Protein AF-A0A965UUA3-F1 (afdb_monomer_lite)

Radius of gyration: 15.5 Å; chains: 1; bounding box: 40×26×41 Å

Secondary structure (DSSP, 8-state):
-PEEEEEEEEE-HHHHHHHHHHHHH--SSEEEEEEEEEE-HHHHHHHHHHHHHH--EEEEEEEEEEGGGHHHHHTSSSEE--TT-EEE---------SSHHHHHHHHHHHHHH----

Foldseek 3Di:
DAAEAEDAEEQDPVSLVVRLVVLVPGDAAYEYEYDYQYYDLVSLQVLLVSLLVVLRYAYEYPAEQEESSVRNQVSGNHHYYDPNHYYYYDQDDDDDDDDPVRVVVRVVVSVVRGDPD

pLDDT: mean 96.05, std 5.29, range [62.31, 98.81]

Structure (mmCIF, N/CA/C/O backbone):
data_AF-A0A965UUA3-F1
#
_entry.id   AF-A0A965UUA3-F1
#
loop_
_atom_site.group_PDB
_atom_site.id
_atom_site.type_symbol
_atom_site.label_atom_id
_atom_site.label_alt_id
_atom_site.label_comp_id
_atom_site.label_asym_id
_atom_site.label_entity_id
_atom_site.label_seq_id
_atom_site.pdbx_PDB_ins_code
_atom_site.Cartn_x
_atom_site.Cartn_y
_atom_site.Cartn_z
_atom_site.occupancy
_atom_site.B_iso_or_equiv
_atom_site.auth_seq_id
_atom_site.auth_comp_id
_atom_site.auth_asym_id
_atom_site.auth_atom_id
_atom_site.pdbx_PDB_model_num
ATOM 1 N N . MET A 1 1 ? -12.766 3.493 21.734 1.00 62.31 1 MET A N 1
ATOM 2 C CA . MET A 1 1 ? -12.454 4.419 20.625 1.00 62.31 1 MET A CA 1
ATOM 3 C C . MET A 1 1 ? -11.595 3.650 19.642 1.00 62.31 1 MET A C 1
ATOM 5 O O . MET A 1 1 ? -10.724 2.927 20.108 1.00 62.31 1 MET A O 1
ATOM 9 N N . SER A 1 2 ? -11.873 3.729 18.342 1.00 78.62 2 SER A N 1
ATOM 10 C CA . SER A 1 2 ? -11.036 3.086 17.323 1.00 78.62 2 SER A CA 1
ATOM 11 C C . SER A 1 2 ? -9.707 3.829 17.185 1.00 78.62 2 SER A C 1
ATOM 13 O O . SER A 1 2 ? -9.698 5.061 17.191 1.00 78.62 2 SER A O 1
ATOM 15 N N . THR A 1 3 ? -8.598 3.099 17.067 1.00 95.19 3 THR A N 1
ATOM 16 C CA . THR A 1 3 ? -7.283 3.696 16.784 1.00 95.19 3 THR A CA 1
ATOM 17 C C . THR A 1 3 ? -7.194 4.021 15.296 1.00 95.19 3 THR A C 1
ATOM 19 O O . THR A 1 3 ? -7.519 3.170 14.472 1.00 95.19 3 THR A O 1
ATOM 22 N N . GLU A 1 4 ? -6.742 5.219 14.932 1.00 97.44 4 GLU A N 1
ATOM 23 C CA . GLU A 1 4 ? -6.512 5.581 13.530 1.00 97.44 4 GLU A CA 1
ATOM 24 C C . GLU A 1 4 ? -5.017 5.517 13.193 1.00 97.44 4 GLU A C 1
ATOM 26 O O . GLU A 1 4 ? -4.191 6.108 13.887 1.00 97.44 4 GLU A O 1
ATOM 31 N N . LEU A 1 5 ? -4.675 4.790 12.129 1.00 98.25 5 LEU A N 1
ATOM 32 C CA . LEU A 1 5 ? -3.329 4.683 11.564 1.00 98.25 5 LEU A CA 1
ATOM 33 C C . LEU A 1 5 ? -3.357 5.105 10.093 1.00 98.25 5 LEU A C 1
ATOM 35 O O . LEU A 1 5 ? -4.416 5.126 9.467 1.00 98.25 5 LEU A O 1
ATOM 39 N N . SER A 1 6 ? -2.196 5.405 9.507 1.00 98.00 6 SER A N 1
ATOM 40 C CA . SER A 1 6 ? -2.133 5.781 8.092 1.00 98.00 6 SER A CA 1
ATOM 41 C C . SER A 1 6 ? -0.977 5.140 7.335 1.00 98.00 6 SER A C 1
ATOM 43 O O . SER A 1 6 ? 0.096 4.916 7.893 1.00 98.00 6 SER A O 1
ATOM 45 N N . ILE A 1 7 ? -1.215 4.870 6.052 1.00 98.44 7 ILE A N 1
ATOM 46 C CA . ILE A 1 7 ? -0.207 4.504 5.056 1.00 98.44 7 ILE A CA 1
ATOM 47 C C . ILE A 1 7 ? -0.195 5.639 4.032 1.00 98.44 7 ILE A C 1
ATOM 49 O O . ILE A 1 7 ? -1.151 5.796 3.270 1.00 98.44 7 ILE A O 1
ATOM 53 N N . LYS A 1 8 ? 0.865 6.451 4.043 1.00 97.31 8 LYS A N 1
ATOM 54 C CA . LYS A 1 8 ? 1.004 7.624 3.172 1.00 97.31 8 LYS A CA 1
ATOM 55 C C . LYS A 1 8 ? 2.296 7.579 2.370 1.00 97.31 8 LYS A C 1
ATOM 57 O O . LYS A 1 8 ? 3.325 7.147 2.886 1.00 97.31 8 LYS A O 1
ATOM 62 N N . GLY A 1 9 ? 2.246 8.077 1.137 1.00 96.81 9 GLY A N 1
ATOM 63 C CA . GLY A 1 9 ? 3.413 8.133 0.255 1.00 96.81 9 GLY A CA 1
ATOM 64 C C . GLY A 1 9 ? 3.877 6.746 -0.194 1.00 96.81 9 GLY A C 1
ATOM 65 O O . GLY A 1 9 ? 3.059 5.843 -0.363 1.00 96.81 9 GLY A O 1
ATOM 66 N N . LEU A 1 10 ? 5.181 6.577 -0.421 1.00 98.12 10 LEU A N 1
ATOM 67 C CA . LEU A 1 10 ? 5.739 5.317 -0.914 1.00 98.12 10 LEU A CA 1
ATOM 68 C C . LEU A 1 10 ? 5.805 4.238 0.177 1.00 98.12 10 LEU A C 1
ATOM 70 O O . LEU A 1 10 ? 6.271 4.464 1.297 1.00 98.12 10 LEU A O 1
ATOM 74 N N . ILE A 1 11 ? 5.416 3.024 -0.197 1.00 98.50 11 ILE A N 1
ATOM 75 C CA . ILE A 1 11 ? 5.647 1.803 0.566 1.00 98.50 11 ILE A CA 1
ATOM 76 C C . ILE A 1 11 ? 7.098 1.368 0.331 1.00 98.50 11 ILE A C 1
ATOM 78 O O . ILE A 1 11 ? 7.475 0.926 -0.754 1.00 98.50 11 ILE A O 1
ATOM 82 N N . THR A 1 12 ? 7.913 1.499 1.370 1.00 98.44 12 THR A N 1
ATOM 83 C CA . THR A 1 12 ? 9.312 1.067 1.432 1.00 98.44 12 THR A CA 1
ATOM 84 C C . THR A 1 12 ? 9.493 0.161 2.646 1.00 98.44 12 THR A C 1
ATOM 86 O O . THR A 1 12 ? 8.585 0.028 3.468 1.00 98.44 12 THR A O 1
ATOM 89 N N . ALA A 1 13 ? 10.665 -0.463 2.798 1.00 98.38 13 ALA A N 1
ATOM 90 C CA . ALA A 1 13 ? 10.947 -1.271 3.987 1.00 98.38 13 ALA A CA 1
ATOM 91 C C . ALA A 1 13 ? 10.778 -0.457 5.284 1.00 98.38 13 ALA A C 1
ATOM 93 O O . ALA A 1 13 ? 10.159 -0.933 6.232 1.00 98.38 13 ALA A O 1
ATOM 94 N N . GLN A 1 14 ? 11.245 0.795 5.280 1.00 98.38 14 GLN A N 1
ATOM 95 C CA . GLN A 1 14 ? 11.172 1.693 6.429 1.00 98.38 14 GLN A CA 1
ATOM 96 C C . GLN A 1 14 ? 9.731 2.094 6.768 1.00 98.38 14 GLN A C 1
ATOM 98 O O . GLN A 1 14 ? 9.326 2.013 7.927 1.00 98.38 14 GLN A O 1
ATOM 103 N N . THR A 1 15 ? 8.939 2.524 5.777 1.00 98.44 15 THR A N 1
ATOM 104 C CA . THR A 1 15 ? 7.554 2.955 6.037 1.00 98.44 15 THR A CA 1
ATOM 105 C C . THR A 1 15 ? 6.671 1.774 6.426 1.00 98.44 15 THR A C 1
ATOM 107 O O . THR A 1 15 ? 5.821 1.908 7.307 1.00 98.44 15 THR A O 1
ATOM 110 N N . ALA A 1 16 ? 6.922 0.595 5.847 1.00 98.62 16 ALA A N 1
ATOM 111 C CA . ALA A 1 16 ? 6.235 -0.628 6.230 1.00 98.62 16 ALA A CA 1
ATOM 112 C C . ALA A 1 16 ? 6.562 -1.043 7.670 1.00 98.62 16 ALA A C 1
ATOM 114 O O . ALA A 1 16 ? 5.651 -1.347 8.434 1.00 98.62 16 ALA A O 1
ATOM 115 N N . GLU A 1 17 ? 7.833 -1.017 8.073 1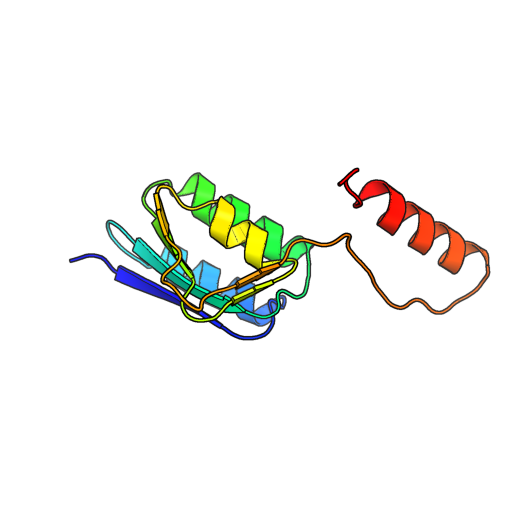.00 98.56 17 GLU A N 1
ATOM 116 C CA . GLU A 1 17 ? 8.242 -1.347 9.441 1.00 98.56 17 GLU A CA 1
ATOM 117 C C . GLU A 1 17 ? 7.623 -0.397 10.476 1.00 98.56 17 GLU A C 1
ATOM 119 O O . GLU A 1 17 ? 7.049 -0.853 11.466 1.00 98.56 17 GLU A O 1
ATOM 124 N N . ALA A 1 18 ? 7.637 0.912 10.207 1.00 98.56 18 ALA A N 1
ATOM 125 C CA . ALA A 1 18 ? 7.020 1.908 11.082 1.00 98.56 18 ALA A CA 1
ATOM 126 C C . ALA A 1 18 ? 5.500 1.698 11.234 1.00 98.56 18 ALA A C 1
ATOM 128 O O . ALA A 1 18 ? 4.954 1.775 12.343 1.00 98.56 18 ALA A O 1
ATOM 129 N N . PHE A 1 19 ? 4.808 1.386 10.132 1.00 98.62 19 PHE A N 1
ATOM 130 C CA . PHE A 1 19 ? 3.384 1.066 10.175 1.00 98.62 19 PHE A CA 1
ATOM 131 C C . PHE A 1 19 ? 3.119 -0.227 10.954 1.00 98.62 19 PHE A C 1
ATOM 133 O O . PHE A 1 19 ? 2.219 -0.254 11.789 1.00 98.62 19 PHE A O 1
ATOM 140 N N . LEU A 1 20 ? 3.903 -1.285 10.730 1.00 98.69 20 LEU A N 1
ATOM 141 C CA . LEU A 1 20 ? 3.744 -2.566 11.425 1.00 98.69 20 LEU A CA 1
ATOM 142 C C . LEU A 1 20 ? 3.961 -2.430 12.934 1.00 98.69 20 LEU A C 1
ATOM 144 O O . LEU A 1 20 ? 3.191 -2.999 13.707 1.00 98.69 20 LEU A O 1
ATOM 148 N N . ALA A 1 21 ? 4.949 -1.641 13.363 1.00 98.50 21 ALA A N 1
ATOM 149 C CA . ALA A 1 21 ? 5.149 -1.333 14.776 1.00 98.50 21 ALA A CA 1
ATOM 150 C C . ALA A 1 21 ? 3.913 -0.632 15.367 1.00 98.50 21 ALA A C 1
ATOM 152 O O . ALA A 1 21 ? 3.385 -1.060 16.395 1.00 98.50 21 ALA A O 1
ATOM 153 N N . SER A 1 22 ? 3.376 0.370 14.664 1.00 98.38 22 SER A N 1
ATOM 154 C CA . SER A 1 22 ? 2.158 1.080 15.080 1.00 98.38 22 SER A CA 1
ATOM 155 C C . SER A 1 22 ? 0.939 0.151 15.132 1.00 98.38 22 SER A C 1
ATOM 157 O O . SER A 1 22 ? 0.174 0.176 16.097 1.00 98.38 22 SER A O 1
ATOM 159 N N . LEU A 1 23 ? 0.790 -0.726 14.136 1.00 98.19 23 LEU A N 1
ATOM 160 C CA . LEU A 1 23 ? -0.267 -1.730 14.085 1.00 98.19 23 LEU A CA 1
ATOM 161 C C . LEU A 1 23 ? -0.129 -2.742 15.222 1.00 98.19 23 LEU A C 1
ATOM 163 O O . LEU A 1 23 ? -1.139 -3.126 15.786 1.00 98.19 23 LEU A O 1
ATOM 167 N N . SER A 1 24 ? 1.074 -3.164 15.610 1.00 97.69 24 SER A N 1
ATOM 168 C CA . SER A 1 24 ? 1.238 -4.075 16.754 1.00 97.69 24 SER A CA 1
ATOM 169 C C . SER A 1 24 ? 0.907 -3.420 18.100 1.00 97.69 24 SER A C 1
ATOM 171 O O . SER A 1 24 ? 0.417 -4.089 19.006 1.00 97.69 24 SER A O 1
ATOM 173 N N . ALA A 1 25 ? 1.137 -2.109 18.227 1.00 97.50 25 ALA A N 1
ATOM 174 C CA . ALA A 1 25 ? 0.902 -1.364 19.460 1.00 97.50 25 ALA A CA 1
ATOM 175 C C . ALA A 1 25 ? -0.565 -0.928 19.634 1.00 97.50 25 ALA A C 1
ATOM 177 O O . ALA A 1 25 ? -1.009 -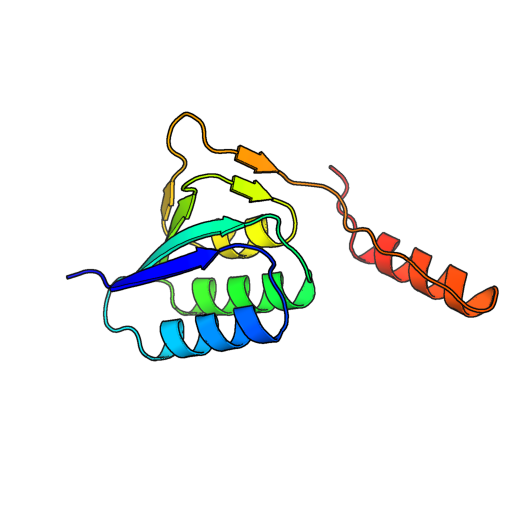0.668 20.756 1.00 97.50 25 ALA A O 1
ATOM 178 N N . ALA A 1 26 ? -1.322 -0.829 18.537 1.00 97.00 26 ALA A N 1
ATOM 179 C CA . ALA A 1 26 ? -2.705 -0.369 18.562 1.00 97.00 26 ALA A CA 1
ATOM 180 C C . ALA A 1 26 ? -3.626 -1.354 19.299 1.00 97.00 26 ALA A C 1
ATOM 182 O O . ALA A 1 26 ? -3.576 -2.565 19.074 1.00 97.00 26 ALA A O 1
ATOM 183 N N . LYS A 1 27 ? -4.528 -0.832 20.134 1.00 94.25 27 LYS A N 1
ATOM 184 C CA . LYS A 1 27 ? -5.492 -1.621 20.918 1.00 94.25 27 LYS A CA 1
ATOM 185 C C . LYS A 1 27 ? -6.912 -1.431 20.380 1.00 94.25 27 LYS A C 1
ATOM 187 O O . LYS A 1 27 ? -7.289 -0.310 20.047 1.00 94.25 27 LYS A O 1
ATOM 192 N N . GLY A 1 28 ? -7.695 -2.513 20.372 1.00 95.25 28 GLY A N 1
ATOM 193 C CA . GLY A 1 28 ? -9.068 -2.533 19.848 1.00 95.25 28 GLY A CA 1
ATOM 194 C C . GLY A 1 28 ? -9.144 -2.303 18.336 1.00 95.25 28 GLY A C 1
ATOM 195 O O . GLY A 1 28 ? -8.119 -2.344 17.662 1.00 95.25 28 GLY A O 1
ATOM 196 N N . ASP A 1 29 ? -10.348 -2.036 17.825 1.00 97.12 29 ASP A N 1
ATOM 197 C CA . ASP A 1 29 ? -10.589 -1.798 16.397 1.00 97.12 29 ASP A CA 1
ATOM 198 C C . ASP A 1 29 ? -9.687 -0.688 15.831 1.00 97.12 29 ASP A C 1
ATOM 200 O O . ASP A 1 29 ? -9.504 0.377 16.440 1.00 97.12 29 ASP A O 1
ATOM 204 N N . VAL A 1 30 ? -9.159 -0.930 14.630 1.00 98.44 30 VAL A N 1
ATOM 205 C CA . VAL A 1 30 ? -8.263 -0.006 13.926 1.00 98.44 30 VAL A CA 1
ATOM 206 C C . VAL A 1 30 ? -8.905 0.461 12.629 1.00 98.44 30 VAL A C 1
ATOM 208 O O . VAL A 1 30 ? -9.473 -0.331 11.883 1.00 98.44 30 VAL A O 1
ATOM 211 N N . VAL A 1 31 ? -8.754 1.747 12.327 1.00 98.62 31 VAL A N 1
ATOM 212 C CA . VAL A 1 31 ? -9.024 2.306 11.003 1.00 98.62 31 VAL A CA 1
ATOM 213 C C . VAL A 1 31 ? -7.695 2.691 10.363 1.00 98.62 31 VAL A C 1
ATOM 215 O O . VAL A 1 31 ? -6.938 3.479 10.923 1.00 98.62 31 VAL A O 1
ATOM 218 N N . VAL A 1 32 ? -7.395 2.132 9.193 1.00 98.62 32 VAL A N 1
ATOM 219 C CA . VAL A 1 32 ? -6.202 2.462 8.405 1.00 98.62 32 VAL A CA 1
ATOM 220 C C . VAL A 1 32 ? -6.602 3.348 7.236 1.00 98.62 32 VAL A C 1
ATOM 222 O O . VAL A 1 32 ? -7.330 2.918 6.340 1.00 98.62 32 VAL A O 1
ATOM 225 N N . ARG A 1 33 ? -6.092 4.577 7.226 1.00 98.50 33 ARG A N 1
ATOM 226 C CA . ARG A 1 33 ? -6.283 5.532 6.132 1.00 98.50 33 ARG A CA 1
ATOM 227 C C . ARG A 1 33 ? -5.152 5.434 5.114 1.00 98.50 33 ARG A C 1
ATOM 229 O O . ARG A 1 33 ? -3.980 5.457 5.493 1.00 98.50 33 ARG A O 1
ATOM 236 N N . ILE A 1 34 ? -5.484 5.319 3.834 1.00 98.75 34 ILE A N 1
ATOM 237 C CA . ILE A 1 34 ? -4.526 5.052 2.757 1.00 98.75 34 ILE A CA 1
ATOM 238 C C . ILE A 1 34 ? -4.536 6.202 1.753 1.00 98.75 34 ILE A C 1
ATOM 240 O O . ILE A 1 34 ? -5.570 6.526 1.168 1.00 98.75 34 ILE A O 1
ATOM 244 N N . ASP A 1 35 ? -3.362 6.790 1.544 1.00 98.31 35 ASP A N 1
ATOM 245 C CA . ASP A 1 35 ? -3.086 7.735 0.464 1.00 98.31 35 ASP A CA 1
ATOM 246 C C . ASP A 1 35 ? -1.664 7.505 -0.065 1.00 98.31 35 ASP A C 1
ATOM 248 O O . ASP A 1 35 ? -0.683 8.096 0.396 1.00 98.31 35 ASP A O 1
ATOM 252 N N . SER A 1 36 ? -1.532 6.529 -0.959 1.00 98.56 36 SER A N 1
ATOM 253 C CA . SER A 1 36 ? -0.251 5.950 -1.348 1.00 98.56 36 SER A CA 1
ATOM 254 C C . SER A 1 36 ? -0.197 5.590 -2.830 1.00 98.56 36 SER A C 1
ATOM 256 O O . SER A 1 36 ? -1.124 5.004 -3.395 1.00 98.56 36 SER A O 1
ATOM 258 N N . ASP A 1 37 ? 0.955 5.892 -3.428 1.00 97.50 37 ASP A N 1
ATOM 259 C CA . ASP A 1 37 ? 1.355 5.486 -4.780 1.00 97.50 37 ASP A CA 1
ATOM 260 C C . ASP A 1 37 ? 1.742 4.005 -4.900 1.00 97.50 37 ASP A C 1
ATOM 262 O O . ASP A 1 37 ? 2.075 3.527 -5.984 1.00 97.50 37 ASP A O 1
ATOM 266 N N . GLY A 1 38 ? 1.731 3.271 -3.788 1.00 97.69 38 GLY A N 1
ATOM 267 C CA . GLY A 1 38 ? 2.316 1.943 -3.709 1.00 97.69 38 GLY A CA 1
ATOM 268 C C . GLY A 1 38 ? 3.818 2.021 -3.500 1.00 97.69 38 GLY A C 1
ATOM 269 O O . GLY A 1 38 ? 4.290 2.852 -2.730 1.00 97.69 38 GLY A O 1
ATOM 270 N N . GLY A 1 39 ? 4.572 1.118 -4.122 1.00 97.12 39 GLY A N 1
ATOM 271 C CA . GLY A 1 39 ? 6.004 0.964 -3.884 1.00 97.12 39 GLY A CA 1
ATOM 272 C C . GLY A 1 39 ? 6.413 -0.501 -3.934 1.00 97.12 39 GLY A C 1
ATOM 273 O O . GLY A 1 39 ? 5.994 -1.235 -4.826 1.00 97.12 39 GLY A O 1
ATOM 274 N N . ASP A 1 40 ? 7.221 -0.929 -2.969 1.00 96.81 40 ASP A N 1
ATOM 275 C CA . ASP A 1 40 ? 7.737 -2.293 -2.920 1.00 96.81 40 ASP A CA 1
ATOM 276 C C . ASP A 1 40 ? 6.611 -3.319 -2.696 1.00 96.81 40 ASP A C 1
ATOM 278 O O . ASP A 1 40 ? 5.892 -3.295 -1.690 1.00 96.81 40 ASP A O 1
ATOM 282 N N . MET A 1 41 ? 6.468 -4.241 -3.650 1.00 94.44 41 MET A N 1
ATOM 283 C CA . MET A 1 41 ? 5.423 -5.266 -3.649 1.00 94.44 41 MET A CA 1
ATOM 284 C C . MET A 1 41 ? 5.521 -6.200 -2.436 1.00 94.44 41 MET A C 1
ATOM 286 O O . MET A 1 41 ? 4.499 -6.557 -1.847 1.00 94.44 41 MET A O 1
ATOM 290 N N . ILE A 1 42 ? 6.736 -6.584 -2.035 1.00 95.19 42 ILE A N 1
ATOM 291 C CA . ILE A 1 42 ? 6.956 -7.493 -0.905 1.00 95.19 42 ILE A CA 1
ATOM 292 C C . ILE A 1 42 ? 6.544 -6.810 0.396 1.00 95.19 42 ILE A C 1
ATOM 294 O O . ILE A 1 42 ? 5.859 -7.414 1.223 1.00 95.19 42 ILE A O 1
ATOM 298 N N . GLN A 1 43 ? 6.887 -5.533 0.564 1.00 98.38 43 GLN A N 1
ATOM 299 C CA . GLN A 1 43 ? 6.414 -4.741 1.694 1.00 98.38 43 GLN A CA 1
ATOM 300 C C . GLN A 1 43 ? 4.889 -4.600 1.678 1.00 98.38 43 GLN A C 1
ATOM 302 O O . GLN A 1 43 ? 4.259 -4.797 2.715 1.00 98.38 43 GLN A O 1
ATOM 307 N N . GLY A 1 44 ? 4.277 -4.367 0.512 1.00 98.06 44 GLY A N 1
ATOM 308 C CA . GLY A 1 44 ? 2.819 -4.370 0.356 1.00 98.06 44 GLY A CA 1
ATOM 309 C C . GLY A 1 44 ? 2.168 -5.665 0.862 1.00 98.06 44 GLY A C 1
ATOM 310 O O . GLY A 1 44 ? 1.210 -5.608 1.636 1.00 98.06 44 GLY A O 1
ATOM 311 N N . PHE A 1 45 ? 2.730 -6.832 0.526 1.00 97.81 45 PHE A N 1
ATOM 312 C CA . PHE A 1 45 ? 2.261 -8.124 1.045 1.00 97.81 45 PHE A CA 1
ATOM 313 C C . PHE A 1 45 ? 2.508 -8.307 2.547 1.00 97.81 45 PHE A C 1
ATOM 315 O O . PHE A 1 45 ? 1.668 -8.887 3.236 1.00 97.81 45 PHE A O 1
ATOM 322 N N . ARG A 1 46 ? 3.621 -7.798 3.093 1.00 98.56 46 ARG A N 1
ATOM 323 C CA . ARG A 1 46 ? 3.850 -7.801 4.551 1.00 98.56 46 ARG A CA 1
ATOM 324 C C . ARG A 1 46 ? 2.756 -7.022 5.277 1.00 98.56 46 ARG A C 1
ATOM 326 O O . ARG A 1 46 ? 2.220 -7.515 6.269 1.00 98.56 46 ARG A O 1
ATOM 333 N N . LEU A 1 47 ? 2.394 -5.846 4.760 1.00 98.81 47 LEU A N 1
ATOM 334 C CA . LEU A 1 47 ? 1.300 -5.043 5.305 1.00 98.81 47 LEU A CA 1
ATOM 335 C C . LEU A 1 47 ? -0.047 -5.759 5.165 1.00 98.81 47 LEU A C 1
ATOM 337 O O . LEU A 1 47 ? -0.785 -5.844 6.145 1.00 98.81 47 LEU A O 1
ATOM 341 N N . PHE A 1 48 ? -0.335 -6.328 3.988 1.00 98.75 48 PHE A N 1
ATOM 342 C CA . PHE A 1 48 ? -1.538 -7.133 3.748 1.00 98.75 48 PHE A CA 1
ATOM 343 C C . PHE A 1 48 ? -1.683 -8.237 4.796 1.00 98.75 48 PHE A C 1
ATOM 345 O O . PHE A 1 48 ? -2.711 -8.326 5.464 1.00 98.75 48 PHE A O 1
ATOM 352 N N . ASN A 1 49 ? -0.646 -9.057 4.972 1.00 98.75 49 ASN A N 1
ATOM 353 C CA . ASN A 1 49 ? -0.698 -10.216 5.857 1.00 98.75 49 ASN A CA 1
ATOM 354 C C . ASN A 1 49 ? -0.891 -9.803 7.318 1.00 98.75 49 ASN A C 1
ATOM 356 O O . ASN A 1 49 ? -1.689 -10.420 8.018 1.00 98.75 49 ASN A O 1
ATOM 360 N N . ALA A 1 50 ? -0.221 -8.740 7.768 1.00 98.69 50 ALA A N 1
ATOM 361 C CA . ALA A 1 50 ? -0.367 -8.245 9.134 1.00 98.69 50 ALA A CA 1
ATOM 362 C C . ALA A 1 50 ? -1.775 -7.691 9.407 1.00 98.69 50 ALA A C 1
ATOM 364 O O . ALA A 1 50 ? -2.388 -8.036 10.416 1.00 98.69 50 ALA A O 1
ATOM 365 N N . ILE A 1 51 ? -2.312 -6.879 8.489 1.00 98.69 51 ILE A N 1
ATOM 366 C CA . ILE A 1 51 ? -3.678 -6.342 8.579 1.00 98.69 51 ILE A CA 1
ATOM 367 C C . ILE A 1 51 ? -4.696 -7.488 8.582 1.00 98.69 51 ILE A C 1
ATOM 369 O O . ILE A 1 51 ? -5.586 -7.538 9.433 1.00 98.69 51 ILE A O 1
ATOM 373 N N . ARG A 1 52 ? -4.532 -8.445 7.662 1.00 98.38 52 ARG A N 1
ATOM 374 C CA . ARG A 1 52 ? -5.427 -9.595 7.511 1.00 98.38 52 ARG A CA 1
ATOM 375 C C . ARG A 1 52 ? -5.412 -10.505 8.737 1.00 98.38 52 ARG A C 1
ATOM 377 O O . ARG A 1 52 ? -6.474 -10.964 9.143 1.00 98.38 52 ARG A O 1
ATOM 384 N N . ALA A 1 53 ? -4.237 -10.755 9.316 1.00 98.19 53 ALA A N 1
ATOM 385 C CA . ALA A 1 53 ? -4.077 -11.590 10.504 1.00 98.19 53 ALA A CA 1
ATOM 386 C C . ALA A 1 53 ? -4.701 -10.959 11.755 1.00 98.19 53 ALA A C 1
ATOM 388 O O . ALA A 1 53 ? -5.213 -11.679 12.608 1.00 98.19 53 ALA A O 1
ATOM 389 N N . ARG A 1 54 ? -4.680 -9.625 11.860 1.00 96.88 54 ARG A N 1
ATOM 390 C CA . ARG A 1 54 ? -5.281 -8.906 12.987 1.00 96.88 54 ARG A CA 1
ATOM 391 C C . ARG A 1 54 ? -6.816 -8.980 12.970 1.00 96.88 54 ARG A C 1
ATOM 393 O O . ARG A 1 54 ? -7.433 -9.189 14.007 1.00 96.88 54 ARG A O 1
ATOM 400 N N . GLY A 1 55 ? -7.430 -8.862 11.788 1.00 95.75 55 GLY A N 1
ATOM 401 C CA . GLY A 1 55 ? -8.856 -9.150 11.556 1.00 95.75 55 GLY A CA 1
ATOM 402 C C . GLY A 1 55 ? -9.865 -8.080 12.012 1.00 95.75 55 GLY A C 1
ATOM 403 O O . GLY A 1 55 ? -11.029 -8.138 11.615 1.00 95.75 55 GLY A O 1
ATOM 404 N N . ASP A 1 56 ? -9.438 -7.079 12.779 1.00 96.62 56 ASP A N 1
ATOM 405 C CA . ASP A 1 56 ? -10.240 -5.971 13.330 1.00 96.62 56 ASP A CA 1
ATOM 406 C C . ASP A 1 56 ? -9.902 -4.606 12.689 1.00 96.62 56 ASP A C 1
ATOM 408 O O . ASP A 1 56 ? -10.158 -3.546 13.263 1.00 96.62 56 ASP A O 1
ATOM 412 N N . VAL A 1 57 ? -9.312 -4.635 11.490 1.00 98.62 57 VAL A N 1
ATOM 413 C CA . VAL A 1 57 ? -8.843 -3.444 10.776 1.00 98.62 57 VAL A CA 1
ATOM 414 C C . VAL A 1 57 ? -9.799 -3.087 9.647 1.00 98.62 57 VAL A C 1
ATOM 416 O O . VAL A 1 57 ? -9.948 -3.855 8.698 1.00 98.62 57 VAL A O 1
ATOM 419 N N . ASP A 1 58 ? -10.389 -1.900 9.694 1.00 98.69 58 ASP A N 1
ATOM 420 C CA . ASP A 1 58 ? -11.110 -1.317 8.566 1.00 98.69 58 ASP A CA 1
ATOM 421 C C . ASP A 1 58 ? -10.171 -0.387 7.782 1.00 98.69 58 ASP A C 1
ATOM 423 O O . ASP A 1 58 ? -9.337 0.305 8.358 1.00 98.69 58 ASP A O 1
ATOM 427 N N . THR A 1 59 ? -10.273 -0.378 6.456 1.00 98.81 59 THR A N 1
ATOM 428 C CA . THR A 1 59 ? -9.399 0.424 5.583 1.00 98.81 59 THR A CA 1
ATOM 429 C C . THR A 1 59 ? -10.212 1.433 4.788 1.00 98.81 59 THR A C 1
ATOM 431 O O . THR A 1 59 ? -11.311 1.137 4.310 1.00 98.81 59 THR A O 1
ATOM 434 N N . VAL A 1 60 ? -9.662 2.634 4.647 1.00 98.69 60 VAL A N 1
ATOM 435 C CA . VAL A 1 60 ? -10.300 3.758 3.960 1.00 98.69 60 VAL A CA 1
ATOM 436 C C . VAL A 1 60 ? -9.285 4.387 3.021 1.00 98.69 60 VAL A C 1
ATOM 438 O O . VAL A 1 60 ? -8.176 4.696 3.448 1.00 98.69 60 VAL A O 1
ATOM 441 N N . ILE A 1 61 ? -9.646 4.590 1.757 1.00 98.62 61 ILE A N 1
ATOM 442 C CA . ILE A 1 61 ? -8.815 5.379 0.838 1.00 98.62 61 ILE A CA 1
ATOM 443 C C . ILE A 1 61 ? -9.170 6.855 1.016 1.00 98.62 61 ILE A C 1
ATOM 445 O O . ILE A 1 61 ? -10.328 7.219 0.862 1.00 98.62 61 ILE A O 1
ATOM 449 N N . ASP A 1 62 ? -8.192 7.706 1.314 1.00 96.50 62 ASP A N 1
ATOM 450 C CA . ASP A 1 62 ? -8.409 9.157 1.415 1.00 96.50 62 ASP A CA 1
ATOM 451 C C . ASP A 1 62 ? -8.202 9.864 0.077 1.00 96.50 62 ASP A C 1
ATOM 453 O O . ASP A 1 62 ? -9.021 10.689 -0.323 1.00 96.50 62 ASP A O 1
ATOM 457 N N . GLY A 1 63 ? -7.121 9.517 -0.622 1.00 96.62 63 GLY A N 1
ATOM 458 C CA . GLY A 1 63 ? -6.783 10.043 -1.943 1.00 96.62 63 GLY A CA 1
ATOM 459 C C . GLY A 1 63 ? -6.662 8.909 -2.947 1.00 96.62 63 GLY A C 1
ATOM 460 O O . GLY A 1 63 ? -7.526 8.726 -3.807 1.00 96.62 63 GLY A O 1
ATOM 461 N N . ARG A 1 64 ? -5.617 8.091 -2.816 1.00 97.69 64 ARG A N 1
ATOM 462 C CA . ARG A 1 64 ? -5.441 6.902 -3.661 1.00 97.69 64 ARG A CA 1
ATOM 463 C C . ARG A 1 64 ? -4.845 5.703 -2.938 1.00 97.69 64 ARG A C 1
ATOM 465 O O . ARG A 1 64 ? -4.038 5.845 -2.030 1.00 97.69 64 ARG A O 1
ATOM 472 N N . ALA A 1 65 ? -5.185 4.512 -3.411 1.00 98.50 65 ALA A N 1
ATOM 473 C CA . ALA A 1 65 ? -4.376 3.318 -3.214 1.00 98.50 65 ALA A CA 1
ATOM 474 C C . ALA A 1 65 ? -3.958 2.816 -4.596 1.00 98.50 65 ALA A C 1
ATOM 476 O O . ALA A 1 65 ? -4.766 2.246 -5.332 1.00 98.50 65 ALA A O 1
ATOM 477 N N . ALA A 1 66 ? -2.710 3.078 -4.969 1.00 98.00 66 ALA A N 1
ATOM 478 C CA . ALA A 1 66 ? -2.155 2.647 -6.242 1.00 98.00 66 ALA A CA 1
ATOM 479 C C . ALA A 1 66 ? -1.129 1.528 -6.054 1.00 98.00 66 ALA A C 1
ATOM 481 O O . ALA A 1 66 ? -0.431 1.463 -5.043 1.00 98.00 66 ALA A O 1
ATOM 482 N N . SER A 1 67 ? -1.028 0.6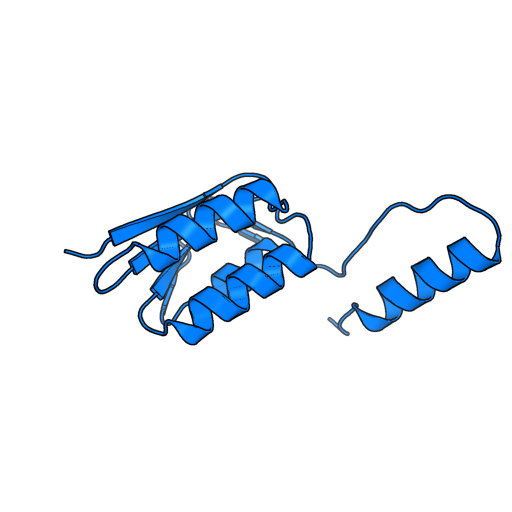43 -7.044 1.00 97.19 67 SER A N 1
ATOM 483 C CA . SER A 1 67 ? 0.003 -0.392 -7.107 1.00 97.19 67 SER A CA 1
ATOM 484 C C . SER A 1 67 ? 0.044 -1.244 -5.824 1.00 97.19 67 SER A C 1
ATOM 486 O O . SER A 1 67 ? -0.997 -1.716 -5.361 1.00 97.19 67 SER A O 1
ATOM 488 N N . ALA A 1 68 ? 1.212 -1.416 -5.200 1.00 97.50 68 ALA A N 1
ATOM 489 C CA . ALA A 1 68 ? 1.379 -2.173 -3.957 1.00 97.50 68 ALA A CA 1
ATOM 490 C C . ALA A 1 68 ? 0.475 -1.710 -2.793 1.00 97.50 68 ALA A C 1
ATOM 492 O O . ALA A 1 68 ? 0.203 -2.512 -1.904 1.00 97.50 68 ALA A O 1
ATOM 493 N N . ALA A 1 69 ? -0.031 -0.467 -2.785 1.00 98.50 69 ALA A N 1
ATOM 494 C CA . ALA A 1 69 ? -0.941 0.023 -1.741 1.00 98.50 69 ALA A CA 1
ATOM 495 C C . ALA A 1 69 ? -2.351 -0.578 -1.833 1.00 98.50 69 ALA A C 1
ATOM 497 O O . ALA A 1 69 ? -3.094 -0.577 -0.849 1.00 98.50 69 ALA A O 1
ATOM 498 N N . THR A 1 70 ? -2.711 -1.144 -2.985 1.00 98.06 70 THR A N 1
ATOM 499 C CA . THR A 1 70 ? -3.963 -1.897 -3.131 1.00 98.06 70 THR A CA 1
ATOM 500 C C . THR A 1 70 ? -3.973 -3.149 -2.255 1.00 98.06 70 THR A C 1
ATOM 502 O O . THR A 1 70 ? -5.032 -3.536 -1.771 1.00 98.06 70 THR A O 1
ATOM 505 N N . LEU A 1 71 ? -2.804 -3.730 -1.954 1.00 97.94 71 LEU A N 1
ATOM 506 C CA . LEU A 1 71 ? -2.680 -4.891 -1.075 1.00 97.94 71 LEU A CA 1
ATOM 507 C C . LEU A 1 71 ? -3.165 -4.573 0.356 1.00 97.94 71 LEU A C 1
ATOM 509 O O . LEU A 1 71 ? -4.191 -5.123 0.760 1.00 97.94 71 LEU A O 1
ATOM 513 N N . PRO A 1 72 ? -2.545 -3.667 1.139 1.00 98.56 72 PRO A N 1
ATOM 514 C CA . PRO A 1 72 ? -3.031 -3.372 2.486 1.00 98.56 72 PRO A CA 1
ATOM 515 C C . PRO A 1 72 ? -4.478 -2.859 2.515 1.00 98.56 72 PRO A C 1
ATOM 517 O O . PRO A 1 72 ? -5.186 -3.157 3.473 1.00 98.56 72 PRO A O 1
ATOM 520 N N . PHE A 1 73 ? -4.956 -2.171 1.470 1.00 98.69 73 PHE A N 1
ATOM 521 C CA . PHE A 1 73 ? -6.377 -1.824 1.342 1.00 98.69 73 PHE A CA 1
ATOM 522 C C . PHE A 1 73 ? -7.273 -3.072 1.261 1.00 98.69 73 PHE A C 1
ATOM 524 O O . PHE A 1 73 ? -8.235 -3.213 2.014 1.00 98.69 73 PHE A O 1
ATOM 531 N N . LEU A 1 74 ? -6.946 -4.026 0.387 1.00 98.19 74 LEU A N 1
ATOM 532 C CA . LEU A 1 74 ? -7.730 -5.251 0.207 1.00 98.19 74 LEU A CA 1
ATOM 533 C C . LEU A 1 74 ? -7.734 -6.162 1.448 1.00 98.19 74 LEU A C 1
ATOM 535 O O . LEU A 1 74 ? -8.662 -6.957 1.616 1.00 98.19 74 LEU A O 1
ATOM 539 N N . ALA A 1 75 ? -6.753 -6.017 2.342 1.00 98.50 75 ALA A N 1
ATOM 540 C CA . ALA A 1 75 ? -6.671 -6.776 3.588 1.00 98.50 75 ALA A CA 1
ATOM 541 C C . ALA A 1 75 ? -7.705 -6.363 4.652 1.00 98.50 75 ALA A C 1
ATOM 543 O O . ALA A 1 75 ? -7.999 -7.165 5.542 1.00 98.50 75 ALA A O 1
ATOM 544 N N . GLY A 1 76 ? -8.265 -5.149 4.566 1.00 98.50 76 GLY A N 1
ATOM 545 C CA . GLY A 1 76 ? -9.213 -4.633 5.555 1.00 98.50 76 GLY A CA 1
ATOM 546 C C . GLY A 1 76 ? -10.497 -5.464 5.661 1.00 98.50 76 GLY A C 1
ATOM 547 O O . GLY A 1 76 ? -11.034 -5.938 4.655 1.00 98.50 76 GLY A O 1
ATOM 548 N N . ARG A 1 77 ? -11.018 -5.603 6.885 1.00 98.12 77 ARG A N 1
ATOM 549 C CA . ARG A 1 77 ? -12.311 -6.222 7.219 1.00 98.12 77 ARG A CA 1
ATOM 550 C C . ARG A 1 77 ? -13.445 -5.511 6.487 1.00 98.12 77 ARG A C 1
ATOM 552 O O . ARG A 1 77 ? -14.184 -6.149 5.737 1.00 98.12 77 ARG A O 1
ATOM 559 N N . LYS A 1 78 ? -13.548 -4.191 6.661 1.00 98.25 78 LYS A N 1
ATOM 560 C CA . LYS A 1 78 ? -14.336 -3.298 5.804 1.00 98.25 78 LYS A CA 1
ATOM 561 C C . LYS A 1 78 ? -13.403 -2.414 4.988 1.00 98.25 78 LYS A C 1
ATOM 563 O O . LYS A 1 78 ? -12.314 -2.056 5.430 1.00 98.25 78 LYS A O 1
ATOM 568 N N . ARG A 1 79 ? -13.843 -2.082 3.779 1.00 98.50 79 ARG A N 1
ATOM 569 C CA . ARG A 1 79 ? -13.095 -1.291 2.801 1.00 98.50 79 ARG A CA 1
ATOM 570 C C . ARG A 1 79 ? -14.005 -0.191 2.292 1.00 98.50 79 ARG A C 1
ATOM 572 O O . ARG A 1 79 ? -15.107 -0.496 1.838 1.00 98.50 79 ARG A O 1
ATOM 579 N N . SER A 1 80 ? -13.578 1.062 2.383 1.00 98.44 80 SER A N 1
ATOM 580 C CA . SER A 1 80 ? -14.362 2.195 1.893 1.00 98.44 80 SER A CA 1
ATOM 581 C C . SER A 1 80 ? -13.538 3.140 1.026 1.00 98.44 80 SER A C 1
ATOM 583 O O . SER A 1 80 ? -12.336 3.330 1.213 1.00 98.44 80 SER A O 1
ATOM 585 N N . MET A 1 81 ? -14.227 3.711 0.041 1.00 98.06 81 MET A N 1
ATOM 586 C CA . MET A 1 81 ? -13.680 4.639 -0.939 1.00 98.06 81 MET A CA 1
ATOM 587 C C . MET A 1 81 ? -14.654 5.813 -1.089 1.00 98.06 81 MET A C 1
ATOM 589 O O . MET A 1 81 ? -15.733 5.634 -1.661 1.00 98.06 81 MET A O 1
ATOM 593 N N . PRO A 1 82 ? -14.341 7.002 -0.551 1.00 95.38 82 PRO A N 1
ATOM 594 C CA . PRO A 1 82 ? -15.143 8.197 -0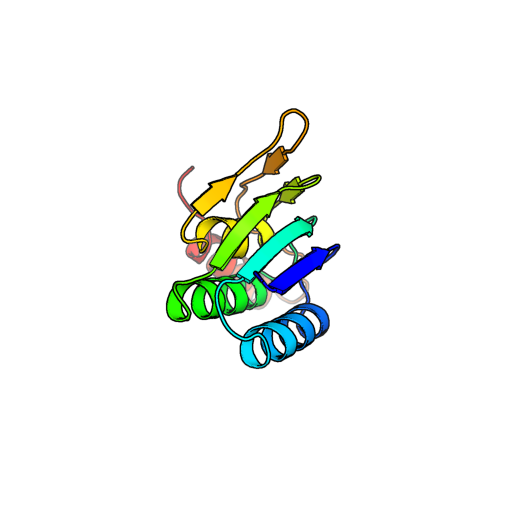.760 1.00 95.38 82 PRO A CA 1
ATOM 595 C C . PRO A 1 82 ? -15.084 8.641 -2.229 1.00 95.38 82 PRO A C 1
ATOM 597 O O . PRO A 1 82 ? -14.132 8.336 -2.956 1.00 95.38 82 PRO A O 1
ATOM 600 N N . ARG A 1 83 ? -16.100 9.390 -2.684 1.00 96.31 83 ARG A N 1
ATOM 601 C CA . ARG A 1 83 ? -16.095 9.973 -4.038 1.00 96.31 83 ARG A CA 1
ATOM 602 C C . ARG A 1 83 ? -14.851 10.846 -4.222 1.00 96.31 83 ARG A C 1
ATOM 604 O O . ARG A 1 83 ? -14.563 11.679 -3.371 1.00 96.31 83 ARG A O 1
ATOM 611 N N . GLY A 1 84 ? -14.166 10.674 -5.351 1.00 94.19 84 GLY A N 1
ATOM 612 C CA . GLY A 1 84 ? -12.926 11.391 -5.669 1.00 94.19 84 GLY A CA 1
ATOM 613 C C . GLY A 1 84 ? -11.645 10.643 -5.288 1.00 94.19 84 GLY A C 1
ATOM 614 O O . GLY A 1 84 ? -10.569 11.119 -5.635 1.00 94.19 84 GLY A O 1
ATOM 615 N N . SER A 1 85 ? -11.754 9.479 -4.632 1.00 97.50 85 SER A N 1
ATOM 616 C CA . SER A 1 85 ? -10.619 8.583 -4.395 1.00 97.50 85 SER A CA 1
ATOM 617 C C . SER A 1 85 ? -10.373 7.616 -5.558 1.00 97.50 85 SER A C 1
ATOM 619 O O . SER A 1 85 ? -11.295 7.285 -6.310 1.00 97.50 85 SER A O 1
ATOM 621 N N . TYR A 1 86 ? -9.132 7.141 -5.690 1.00 97.12 86 TYR A N 1
ATOM 622 C CA . TYR A 1 86 ? -8.711 6.240 -6.766 1.00 97.12 86 TYR A CA 1
ATOM 623 C C . TYR A 1 86 ? -8.162 4.914 -6.233 1.00 97.12 86 TYR A C 1
ATOM 625 O O . TYR A 1 86 ? -7.355 4.884 -5.304 1.00 97.12 86 TYR A O 1
ATOM 633 N N . LEU A 1 87 ? -8.552 3.813 -6.876 1.00 97.69 87 LEU A N 1
ATOM 634 C CA . LEU A 1 87 ? -7.917 2.505 -6.732 1.00 97.69 87 LEU A CA 1
ATOM 635 C C . LEU A 1 87 ? -7.240 2.171 -8.061 1.00 97.69 87 LEU A C 1
ATOM 637 O O . LEU A 1 87 ? -7.912 2.136 -9.090 1.00 97.69 87 LEU A O 1
ATOM 641 N N . VAL A 1 88 ? -5.926 1.951 -8.048 1.00 96.44 88 VAL A N 1
ATOM 642 C CA . VAL A 1 88 ? -5.149 1.706 -9.272 1.00 96.44 88 VAL A CA 1
ATOM 643 C C . VAL A 1 88 ? -4.423 0.376 -9.152 1.00 96.44 88 VAL A C 1
ATOM 645 O O . VAL A 1 88 ? -3.480 0.248 -8.376 1.00 96.44 88 VAL A O 1
ATOM 648 N N . ILE A 1 89 ? -4.853 -0.604 -9.940 1.00 95.38 89 ILE A N 1
ATOM 649 C CA . ILE A 1 89 ? -4.244 -1.934 -10.026 1.00 95.38 89 ILE A CA 1
ATOM 650 C C . ILE A 1 89 ? -3.543 -2.032 -11.382 1.00 95.38 89 ILE A C 1
ATOM 652 O O . ILE A 1 89 ? -4.116 -1.664 -12.404 1.00 95.38 89 ILE A O 1
ATOM 656 N N . HIS A 1 90 ? -2.294 -2.490 -11.385 1.00 94.44 90 HIS A N 1
ATOM 657 C CA . HIS A 1 90 ? -1.521 -2.752 -12.597 1.00 94.44 90 HIS A CA 1
ATOM 658 C C . HIS A 1 90 ? -0.466 -3.828 -12.310 1.00 94.44 90 HIS A C 1
ATOM 660 O O . HIS A 1 90 ? -0.136 -4.082 -11.149 1.00 94.44 90 HIS A O 1
ATOM 666 N N . ASN A 1 91 ? 0.067 -4.460 -13.357 1.00 94.31 91 ASN A N 1
ATOM 667 C CA . ASN A 1 91 ? 1.120 -5.465 -13.207 1.00 94.31 91 ASN A CA 1
ATOM 668 C C . ASN A 1 91 ? 2.420 -4.850 -12.656 1.00 94.31 91 ASN A C 1
ATOM 670 O O . ASN A 1 91 ? 2.726 -3.695 -12.973 1.00 94.31 91 ASN A O 1
ATOM 674 N N . PRO A 1 92 ? 3.189 -5.590 -11.837 1.00 92.50 92 PRO A N 1
ATOM 675 C CA . PRO A 1 92 ? 4.438 -5.091 -11.279 1.00 92.50 92 PRO A CA 1
ATOM 676 C C . PRO A 1 92 ? 5.425 -4.736 -12.391 1.00 92.50 92 PRO A C 1
ATOM 678 O O . PRO A 1 92 ? 5.436 -5.340 -13.462 1.00 92.50 92 PRO A O 1
ATOM 681 N N . TRP A 1 93 ? 6.276 -3.755 -12.119 1.00 92.88 93 TRP A N 1
ATOM 682 C CA . TRP A 1 93 ? 7.355 -3.352 -13.010 1.00 92.88 93 TRP A CA 1
ATOM 683 C C . TRP A 1 93 ? 8.588 -3.002 -12.183 1.00 92.88 93 TRP A C 1
ATOM 685 O O . TRP A 1 93 ? 8.490 -2.685 -10.996 1.00 92.88 93 TRP A O 1
ATOM 695 N N . ASN A 1 94 ? 9.754 -3.058 -12.814 1.00 91.06 94 ASN A N 1
ATOM 696 C CA . ASN A 1 94 ? 11.002 -2.579 -12.243 1.00 91.06 94 ASN A CA 1
ATOM 697 C C . ASN A 1 94 ? 11.959 -2.131 -13.356 1.00 91.06 94 ASN A C 1
ATOM 699 O O . ASN A 1 94 ? 11.664 -2.251 -14.546 1.00 91.06 94 ASN A O 1
ATOM 703 N N . THR A 1 95 ? 13.107 -1.601 -12.953 1.00 92.94 95 THR A N 1
ATOM 704 C CA . THR A 1 95 ? 14.262 -1.402 -13.827 1.00 92.94 95 THR A CA 1
ATOM 705 C C . THR A 1 95 ? 15.321 -2.447 -13.489 1.00 92.94 95 THR A C 1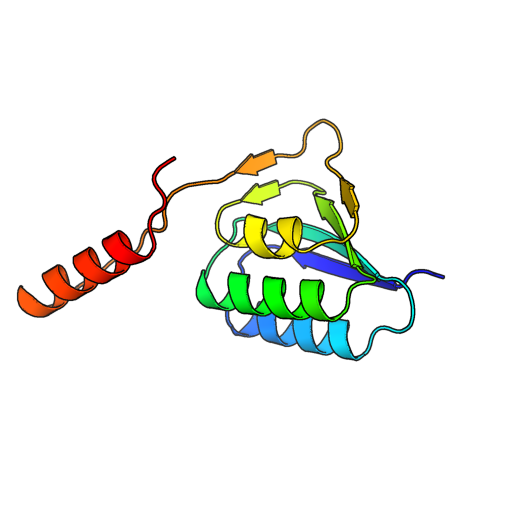
ATOM 707 O O . THR A 1 95 ? 15.468 -2.840 -12.332 1.00 92.94 95 THR A O 1
ATOM 710 N N . ALA A 1 96 ? 16.063 -2.909 -14.493 1.00 93.75 96 ALA A N 1
ATOM 711 C CA . ALA A 1 96 ? 17.132 -3.885 -14.312 1.00 93.75 96 ALA A CA 1
ATOM 712 C C . ALA A 1 96 ? 18.363 -3.498 -15.139 1.00 93.75 96 ALA A C 1
ATOM 714 O O . ALA A 1 96 ? 18.243 -2.921 -16.219 1.00 93.75 96 ALA A O 1
ATOM 715 N N . SER A 1 97 ? 19.549 -3.819 -14.623 1.00 95.88 97 SER A N 1
ATOM 716 C CA . SER A 1 97 ? 20.833 -3.688 -15.318 1.00 95.88 97 SER A CA 1
ATOM 717 C C . SER A 1 97 ? 21.730 -4.898 -15.030 1.00 95.88 97 SER A C 1
ATOM 719 O O . SER A 1 97 ? 21.610 -5.535 -13.984 1.00 95.88 97 SER A O 1
ATOM 721 N N . GLY A 1 98 ? 22.592 -5.261 -15.982 1.00 96.88 98 GLY A N 1
ATOM 722 C CA . GLY A 1 98 ? 23.453 -6.442 -15.885 1.00 96.88 98 GLY A CA 1
ATOM 723 C C . GLY A 1 98 ? 23.616 -7.163 -17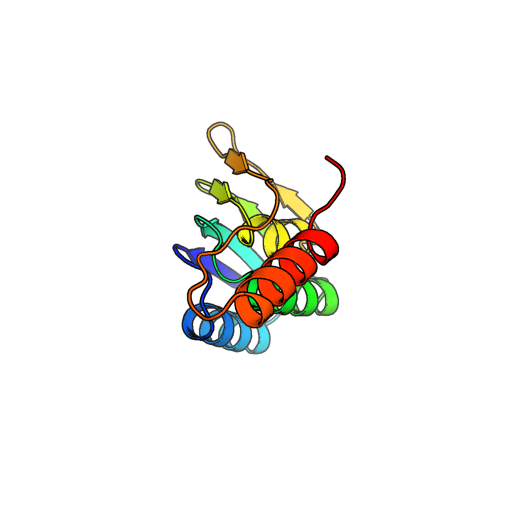.219 1.00 96.88 98 GLY A C 1
ATOM 724 O O . GLY A 1 98 ? 23.257 -6.637 -18.272 1.00 96.88 98 GLY A O 1
ATOM 725 N N . ASP A 1 99 ? 24.174 -8.371 -17.169 1.00 98.06 99 ASP A N 1
ATOM 726 C CA . ASP A 1 99 ? 24.331 -9.221 -18.347 1.00 98.06 99 ASP A CA 1
ATOM 727 C C . ASP A 1 99 ? 22.998 -9.836 -18.823 1.00 98.06 99 ASP A C 1
ATOM 729 O O . ASP A 1 99 ? 21.938 -9.681 -18.208 1.00 98.06 99 ASP A O 1
ATOM 733 N N . ALA A 1 100 ? 23.046 -10.566 -19.940 1.00 97.88 100 ALA A N 1
ATOM 734 C CA . ALA A 1 100 ? 21.863 -11.193 -20.525 1.00 97.88 100 ALA A CA 1
ATOM 735 C C . ALA A 1 100 ? 21.170 -12.196 -19.581 1.00 97.88 100 ALA A C 1
ATOM 737 O O . ALA A 1 100 ? 19.958 -12.385 -19.681 1.00 97.88 100 ALA A O 1
ATOM 738 N N . SER A 1 101 ? 21.909 -12.847 -18.681 1.00 97.81 101 SER A N 1
ATOM 739 C CA . SER A 1 101 ? 21.343 -13.790 -17.710 1.00 97.81 101 SER A CA 1
ATOM 740 C C . SER A 1 101 ? 20.584 -13.045 -16.615 1.00 97.81 101 SER A C 1
ATOM 742 O O . SER A 1 101 ? 19.452 -13.408 -16.302 1.00 97.81 101 SER A O 1
ATOM 744 N N . ALA A 1 102 ? 21.151 -11.953 -16.098 1.00 97.25 102 ALA A N 1
ATOM 745 C CA . ALA A 1 102 ? 20.482 -11.081 -15.140 1.00 97.25 102 ALA A CA 1
ATOM 746 C C . ALA A 1 102 ? 19.181 -10.497 -15.716 1.00 97.25 102 ALA A C 1
ATOM 748 O O . ALA A 1 102 ? 18.155 -10.490 -15.035 1.00 97.25 102 ALA A O 1
ATOM 749 N N . MET A 1 103 ? 19.194 -10.066 -16.984 1.00 97.56 103 MET A N 1
ATOM 750 C CA . MET A 1 103 ? 17.999 -9.506 -17.632 1.00 97.56 103 MET A CA 1
ATOM 751 C C . MET A 1 103 ? 16.886 -10.543 -17.803 1.00 97.56 103 MET A C 1
ATOM 753 O O . MET A 1 103 ? 15.727 -10.234 -17.528 1.00 97.56 103 MET A O 1
ATOM 757 N N . ARG A 1 104 ? 17.221 -11.780 -18.197 1.00 97.56 104 ARG A N 1
ATOM 758 C CA . ARG A 1 104 ? 16.238 -12.873 -18.295 1.00 97.56 104 ARG A CA 1
ATOM 759 C C . ARG A 1 104 ? 15.655 -13.235 -16.934 1.00 97.56 104 ARG A C 1
ATOM 761 O O . ARG A 1 104 ? 14.439 -13.297 -16.808 1.00 97.56 104 ARG A O 1
ATOM 768 N N . ASN A 1 105 ? 16.497 -13.357 -15.906 1.00 96.50 105 ASN A N 1
ATOM 769 C CA . ASN A 1 105 ? 16.034 -13.627 -14.544 1.00 96.50 105 ASN A CA 1
ATOM 770 C C . ASN A 1 105 ? 15.049 -12.555 -14.057 1.00 96.50 105 ASN A C 1
ATOM 772 O O . ASN A 1 105 ? 14.037 -12.878 -13.441 1.00 96.50 105 ASN A O 1
ATOM 776 N N . ASN A 1 106 ? 15.318 -11.280 -14.354 1.00 95.12 106 ASN A N 1
ATOM 777 C CA . ASN A 1 106 ? 14.412 -10.195 -14.000 1.00 95.12 106 ASN A CA 1
ATOM 778 C C . ASN A 1 106 ? 13.060 -10.297 -14.726 1.00 95.12 106 ASN A C 1
ATOM 780 O O . ASN A 1 106 ? 12.013 -10.131 -14.101 1.00 95.12 106 ASN A O 1
ATOM 784 N N . ALA A 1 107 ? 13.074 -10.599 -16.027 1.00 96.12 107 ALA A N 1
ATOM 785 C CA . ALA A 1 107 ? 11.851 -10.819 -16.796 1.00 96.12 107 ALA A CA 1
ATOM 786 C C . ALA A 1 107 ? 11.035 -11.997 -16.235 1.00 96.12 107 ALA A C 1
ATOM 788 O O . ALA A 1 107 ? 9.838 -11.847 -16.006 1.00 96.12 107 ALA A O 1
ATOM 789 N N . ASP A 1 108 ? 11.687 -13.118 -15.910 1.00 95.88 108 ASP A N 1
ATOM 790 C CA . ASP A 1 108 ? 11.039 -14.292 -15.313 1.00 95.88 108 ASP A CA 1
ATOM 791 C C . ASP A 1 108 ? 10.411 -13.981 -13.945 1.00 95.88 108 ASP A C 1
ATOM 793 O O . ASP A 1 108 ? 9.378 -14.545 -13.578 1.00 95.88 108 ASP A O 1
ATOM 797 N N . MET A 1 109 ? 11.023 -13.086 -13.161 1.00 92.75 109 MET A N 1
ATOM 798 C CA . MET A 1 109 ? 10.450 -12.632 -11.892 1.00 92.75 109 MET A CA 1
ATOM 799 C C . MET A 1 109 ? 9.186 -11.796 -12.100 1.00 92.75 109 MET A C 1
ATOM 801 O O . MET A 1 109 ? 8.197 -12.023 -11.402 1.00 92.75 109 MET A O 1
ATOM 805 N N . LEU A 1 110 ? 9.198 -10.857 -13.052 1.00 94.12 110 LEU A N 1
ATOM 806 C CA . LEU A 1 110 ? 8.012 -10.066 -13.389 1.00 94.12 110 LEU A CA 1
ATOM 807 C C . LEU A 1 110 ? 6.893 -10.950 -13.951 1.00 94.12 110 LEU A C 1
ATOM 809 O O . LEU A 1 110 ? 5.741 -10.785 -13.562 1.00 94.12 110 LEU A O 1
ATOM 813 N N . GLU A 1 111 ? 7.236 -11.933 -14.784 1.00 94.31 111 GLU A N 1
ATOM 814 C CA . GLU A 1 111 ? 6.293 -12.906 -15.342 1.00 94.31 111 GLU A CA 1
ATOM 815 C C . GLU A 1 111 ? 5.573 -13.698 -14.246 1.00 94.31 111 GLU A C 1
ATOM 817 O O . GLU A 1 111 ? 4.359 -13.857 -14.288 1.00 94.31 111 GLU A O 1
ATOM 822 N N . LYS A 1 112 ? 6.303 -14.153 -13.222 1.00 91.06 112 LYS A N 1
ATOM 823 C CA . LYS A 1 112 ? 5.715 -14.878 -12.083 1.00 91.06 112 LYS A CA 1
ATOM 824 C C . LYS A 1 112 ? 4.836 -14.003 -11.197 1.00 91.06 112 LYS A C 1
ATOM 826 O O . LYS A 1 112 ? 3.949 -14.520 -10.527 1.00 91.06 112 LYS A O 1
ATOM 831 N N . ALA A 1 113 ? 5.140 -12.711 -11.122 1.00 87.38 113 ALA A N 1
ATOM 832 C CA . ALA A 1 113 ? 4.445 -11.774 -10.248 1.00 87.38 113 ALA A CA 1
ATOM 833 C C . ALA A 1 113 ? 3.232 -11.111 -10.917 1.00 87.38 113 ALA A C 1
ATOM 835 O O . ALA A 1 113 ? 2.410 -10.511 -10.223 1.00 87.38 113 ALA A O 1
ATOM 836 N N . ARG A 1 114 ? 3.125 -11.182 -12.248 1.00 89.81 114 ARG A N 1
ATOM 837 C CA . ARG A 1 114 ? 1.991 -10.628 -12.985 1.00 89.81 114 ARG A CA 1
ATOM 838 C C . ARG A 1 114 ? 0.721 -11.433 -12.716 1.00 89.81 114 ARG A C 1
ATOM 840 O O . ARG A 1 114 ? 0.765 -12.622 -12.411 1.00 89.81 114 ARG A O 1
ATOM 847 N N . VAL A 1 115 ? -0.415 -10.778 -12.894 1.00 81.12 115 VAL A N 1
ATOM 848 C CA . VAL A 1 115 ? -1.727 -11.422 -12.919 1.00 81.12 115 VAL A CA 1
ATOM 849 C C . VAL A 1 115 ? -2.331 -11.170 -14.295 1.00 81.12 115 VAL A C 1
ATOM 851 O O . VAL A 1 115 ? -2.148 -10.088 -14.862 1.00 81.12 115 VAL A O 1
ATOM 854 N N . ASP A 1 116 ? -3.032 -12.162 -14.836 1.00 80.44 116 ASP A N 1
ATOM 855 C CA . ASP A 1 116 ? -3.854 -11.966 -16.027 1.00 80.44 116 ASP A CA 1
ATOM 856 C C . ASP A 1 116 ? -5.031 -11.061 -15.625 1.00 80.44 116 ASP A C 1
ATOM 858 O O . ASP A 1 116 ? -5.900 -11.474 -14.851 1.00 80.44 116 ASP A O 1
ATOM 862 N N . MET A 1 117 ? -4.980 -9.795 -16.053 1.00 68.50 117 MET A N 1
ATOM 863 C CA . MET A 1 117 ? -5.967 -8.754 -15.724 1.00 68.50 117 MET A CA 1
ATOM 864 C C . MET A 1 117 ? -7.073 -8.654 -16.765 1.00 68.50 117 MET A C 1
ATOM 866 O O . MET A 1 117 ? -6.759 -8.798 -17.969 1.00 68.50 117 MET A O 1
#

Sequence (117 aa):
MSTELSIKGLITAQTAEAFLASLSAAKGDVVVRIDSDGGDMIQGFRLFNAIRARGDVDTVIDGRAASAATLPFLAGRKRSMPRGSYLVIHNPWNTASGDASAMRNNADMLEKARVDM